Protein AF-A0A382UMV2-F1 (afdb_monomer_lite)

Sequence (45 aa):
HGINSLRVVDASIMPTIPSGNTNSPVVMIAEKAAEMIIQDGRQNG

Organism: NCBI:txid408172

Radius of gyration: 13.15 Å; chains: 1; bounding box: 34×18×33 Å

Foldseek 3Di:
DDDPLDDDFDLVVPPDQPPDDSVVVSVVSVVVVVVVSVVVVVVVD

Structure (mmCIF, N/CA/C/O backbone):
data_AF-A0A382UMV2-F1
#
_entry.id   AF-A0A382UMV2-F1
#
loop_
_atom_site.group_PDB
_atom_site.id
_atom_site.type_symbol
_atom_site.label_atom_id
_atom_site.label_alt_id
_atom_site.label_comp_id
_atom_site.label_asym_id
_atom_site.label_entity_id
_atom_site.label_seq_id
_atom_site.pdbx_PDB_ins_code
_atom_site.Cartn_x
_atom_site.Cartn_y
_atom_site.Cartn_z
_atom_site.occupancy
_atom_site.B_iso_or_equiv
_atom_site.auth_seq_id
_atom_site.auth_comp_id
_atom_site.auth_asym_id
_atom_site.auth_atom_id
_atom_site.pdbx_PDB_model_num
ATOM 1 N N . HIS A 1 1 ? -20.875 -8.056 -2.969 1.00 48.81 1 HIS A N 1
ATOM 2 C CA . HIS A 1 1 ? -19.458 -8.467 -2.997 1.00 48.81 1 HIS A CA 1
ATOM 3 C C . HIS A 1 1 ? -18.617 -7.313 -2.482 1.00 48.81 1 HIS A C 1
ATOM 5 O O . HIS A 1 1 ? -18.800 -6.209 -2.975 1.00 48.81 1 HIS A O 1
ATOM 11 N N . GLY A 1 2 ? -17.773 -7.550 -1.478 1.00 69.00 2 GLY A N 1
ATOM 12 C CA . GLY A 1 2 ? -16.951 -6.522 -0.830 1.00 69.00 2 GLY A CA 1
ATOM 13 C C . GLY A 1 2 ? -16.885 -6.750 0.679 1.00 69.00 2 GLY A C 1
ATOM 14 O O . GLY A 1 2 ? -17.922 -6.930 1.312 1.00 69.00 2 GLY A O 1
ATOM 15 N N . ILE A 1 3 ? -15.672 -6.796 1.229 1.00 79.06 3 ILE A N 1
ATOM 16 C CA . ILE A 1 3 ? -15.429 -6.819 2.675 1.00 79.06 3 ILE A CA 1
ATOM 17 C C . ILE A 1 3 ? -15.259 -5.366 3.114 1.00 79.06 3 ILE A C 1
ATOM 19 O O . ILE A 1 3 ? -14.418 -4.653 2.565 1.00 79.06 3 ILE A O 1
ATOM 23 N N . ASN A 1 4 ? -16.051 -4.928 4.093 1.00 80.94 4 ASN A N 1
ATOM 24 C CA . ASN A 1 4 ? -15.883 -3.602 4.681 1.00 80.94 4 ASN A CA 1
ATOM 25 C C . ASN A 1 4 ? -14.502 -3.502 5.345 1.00 80.94 4 ASN A C 1
ATOM 27 O O . ASN A 1 4 ? -14.069 -4.432 6.023 1.00 80.94 4 ASN A O 1
ATOM 31 N N . SER A 1 5 ? -13.823 -2.372 5.141 1.00 79.81 5 SER A N 1
ATOM 32 C CA . SER A 1 5 ? -12.505 -2.071 5.721 1.00 79.81 5 SER A CA 1
ATOM 33 C C . SER A 1 5 ? -11.328 -2.928 5.223 1.00 79.81 5 SER A C 1
ATOM 35 O O . SER A 1 5 ? -10.259 -2.893 5.830 1.00 79.81 5 SER A O 1
ATOM 37 N N . LEU A 1 6 ? -11.465 -3.651 4.103 1.00 84.56 6 LEU A N 1
ATOM 38 C CA . LEU A 1 6 ? -10.333 -4.296 3.425 1.00 84.56 6 LEU A CA 1
ATOM 39 C C . LEU A 1 6 ? -9.733 -3.357 2.369 1.00 84.56 6 LEU A C 1
ATOM 41 O O . LEU A 1 6 ? -10.446 -2.880 1.488 1.00 84.56 6 LEU A O 1
ATOM 45 N N . ARG A 1 7 ? -8.415 -3.128 2.424 1.00 81.50 7 ARG A N 1
ATOM 46 C CA . ARG A 1 7 ? -7.674 -2.366 1.405 1.00 81.50 7 ARG A CA 1
ATOM 47 C C . ARG A 1 7 ? -6.600 -3.229 0.758 1.00 81.50 7 ARG A C 1
ATOM 49 O O . ARG A 1 7 ? -5.951 -4.015 1.441 1.00 81.50 7 ARG A O 1
ATOM 56 N N . VAL A 1 8 ? -6.410 -3.053 -0.547 1.00 83.25 8 VAL A N 1
ATOM 57 C CA . VAL A 1 8 ? -5.363 -3.716 -1.336 1.00 83.25 8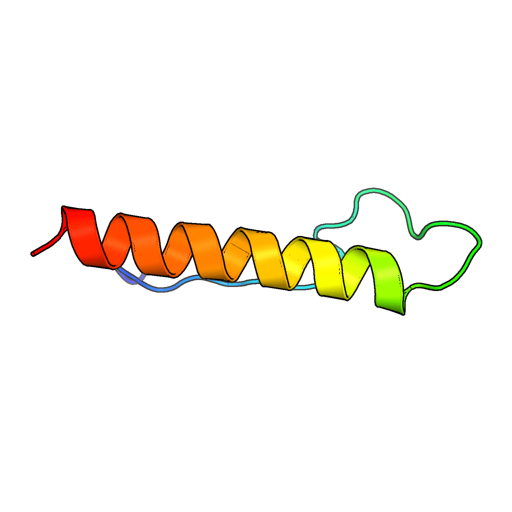 VAL A CA 1
ATOM 58 C C . VAL A 1 8 ? -4.453 -2.641 -1.914 1.00 83.25 8 VAL A C 1
ATOM 60 O O . VAL A 1 8 ? -4.934 -1.660 -2.476 1.00 83.25 8 VAL A O 1
ATOM 63 N N . VAL A 1 9 ? -3.146 -2.829 -1.757 1.00 81.12 9 VAL A N 1
ATOM 64 C CA . VAL A 1 9 ? -2.108 -1.917 -2.242 1.00 81.12 9 VAL A CA 1
ATOM 65 C C . VAL A 1 9 ? -1.073 -2.774 -2.958 1.00 81.12 9 VAL A C 1
ATOM 67 O O . VAL A 1 9 ? -0.463 -3.633 -2.3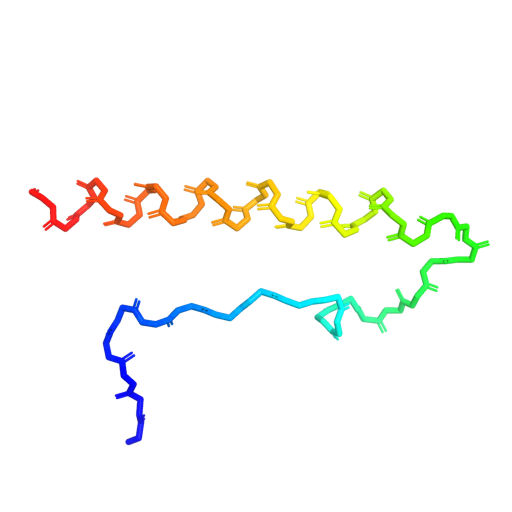29 1.00 81.12 9 VAL A O 1
ATOM 70 N N . ASP A 1 10 ? -0.908 -2.580 -4.265 1.00 80.56 10 ASP A N 1
ATOM 71 C CA . ASP A 1 10 ? 0.018 -3.367 -5.083 1.00 80.56 10 ASP A CA 1
ATOM 72 C C . ASP A 1 10 ? 0.666 -2.509 -6.178 1.00 80.56 10 ASP A C 1
ATOM 74 O O . ASP A 1 10 ? 0.088 -1.529 -6.645 1.00 80.56 10 ASP A O 1
ATOM 78 N N . ALA A 1 11 ? 1.862 -2.905 -6.609 1.00 76.50 11 ALA A N 1
ATOM 79 C CA . ALA A 1 11 ? 2.619 -2.276 -7.684 1.00 76.50 11 ALA A CA 1
ATOM 80 C C . ALA A 1 11 ? 1.880 -2.308 -9.033 1.00 76.50 11 ALA A C 1
ATOM 82 O O . ALA A 1 11 ? 2.092 -1.423 -9.859 1.00 76.50 11 ALA A O 1
ATOM 83 N N . SER A 1 12 ? 0.989 -3.283 -9.254 1.00 76.12 12 SER A N 1
ATOM 84 C CA . SER A 1 12 ? 0.169 -3.377 -10.472 1.00 76.12 12 SER A CA 1
ATOM 85 C C . SER A 1 12 ? -0.778 -2.193 -10.689 1.00 76.12 12 SER A C 1
ATOM 87 O O . SER A 1 12 ? -1.260 -2.006 -11.803 1.00 76.12 12 SER A O 1
ATOM 89 N N . ILE A 1 13 ? -1.012 -1.353 -9.671 1.00 77.62 13 ILE A N 1
ATOM 90 C CA . ILE A 1 13 ? -1.768 -0.108 -9.844 1.00 77.62 13 ILE A CA 1
ATOM 91 C C . ILE A 1 13 ? -1.003 0.944 -10.660 1.00 77.62 13 ILE A C 1
ATOM 93 O O . ILE A 1 13 ? -1.600 1.913 -11.128 1.00 77.62 13 ILE A O 1
ATOM 97 N N . MET A 1 14 ? 0.314 0.778 -10.833 1.00 76.00 14 MET A N 1
ATOM 98 C CA . MET A 1 14 ? 1.108 1.663 -11.676 1.00 76.00 14 MET A CA 1
ATOM 99 C C . MET A 1 14 ? 0.701 1.486 -13.148 1.00 76.00 14 MET A C 1
ATOM 101 O O . MET A 1 14 ? 0.860 0.394 -13.693 1.00 76.00 14 MET A O 1
ATOM 105 N N . PRO A 1 15 ? 0.230 2.547 -13.831 1.00 72.06 15 PRO A N 1
ATOM 106 C CA . PRO A 1 15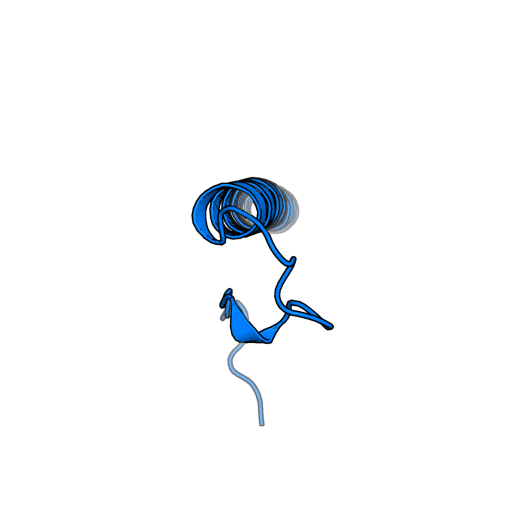 ? -0.271 2.447 -15.206 1.00 72.06 15 PRO A CA 1
ATOM 107 C C . PRO A 1 15 ? 0.826 2.098 -16.222 1.00 72.06 15 PRO A C 1
ATOM 109 O O . PRO A 1 15 ? 0.546 1.558 -17.288 1.00 72.06 15 PRO A O 1
ATOM 112 N N . THR A 1 16 ? 2.081 2.398 -15.891 1.00 77.50 16 THR A N 1
ATOM 113 C CA . THR A 1 16 ? 3.273 2.040 -16.661 1.00 77.50 16 THR A CA 1
ATOM 114 C C . THR A 1 16 ? 4.413 1.763 -15.692 1.00 77.50 16 THR A C 1
ATOM 116 O O . THR A 1 16 ? 4.587 2.528 -14.740 1.00 77.50 16 THR A O 1
ATOM 119 N N . ILE A 1 17 ? 5.226 0.734 -15.944 1.00 71.94 17 ILE A N 1
ATOM 120 C CA . ILE A 1 17 ? 6.468 0.539 -15.187 1.00 71.94 17 ILE A CA 1
ATOM 121 C C . ILE A 1 17 ? 7.440 1.650 -15.606 1.00 71.94 17 ILE A C 1
ATOM 123 O O . ILE A 1 17 ? 7.769 1.739 -16.792 1.00 71.94 17 ILE A O 1
ATOM 127 N N . PRO A 1 18 ? 7.891 2.520 -14.685 1.00 67.69 18 PRO A N 1
ATOM 128 C CA . PRO A 1 18 ? 8.861 3.541 -15.041 1.00 67.69 18 PRO A CA 1
ATOM 129 C C . PRO A 1 18 ? 10.161 2.865 -15.480 1.00 67.69 18 PRO A C 1
ATOM 131 O O . PRO A 1 18 ? 10.602 1.902 -14.859 1.00 67.69 18 PRO A O 1
ATOM 134 N N . SER A 1 19 ? 10.803 3.385 -16.528 1.00 69.38 19 SER A N 1
ATOM 135 C CA . SER A 1 19 ? 12.043 2.844 -17.117 1.00 69.38 19 SER A CA 1
ATOM 136 C C . SER A 1 19 ? 13.288 2.979 -16.214 1.00 69.38 19 SER A C 1
ATOM 138 O O . SER A 1 19 ? 14.414 2.966 -16.705 1.00 69.38 19 SER A O 1
ATOM 140 N N . GLY A 1 20 ? 13.089 3.160 -14.906 1.00 71.44 20 GLY A N 1
ATOM 141 C CA . GLY A 1 20 ? 14.100 3.332 -13.867 1.00 71.44 20 GLY A CA 1
ATOM 142 C C . GLY A 1 20 ? 13.869 2.371 -12.694 1.00 71.44 20 GLY A C 1
ATOM 143 O O . GLY A 1 20 ? 13.467 1.228 -12.885 1.00 71.44 20 GLY A O 1
ATOM 144 N N . ASN A 1 21 ? 14.136 2.816 -11.462 1.00 73.69 21 ASN A N 1
ATOM 145 C CA . ASN A 1 21 ? 14.002 1.977 -10.268 1.00 73.69 21 ASN A CA 1
ATOM 146 C C . ASN A 1 21 ? 12.526 1.781 -9.876 1.00 73.69 21 ASN A C 1
ATOM 148 O O . ASN A 1 21 ? 11.878 2.731 -9.443 1.00 73.69 21 ASN A O 1
ATOM 152 N N . THR A 1 22 ? 12.023 0.547 -9.954 1.00 71.12 22 THR A N 1
ATOM 153 C CA . THR A 1 22 ? 10.663 0.164 -9.531 1.00 71.12 22 THR A CA 1
ATOM 154 C C . THR A 1 22 ? 10.431 0.331 -8.027 1.00 71.12 22 THR A C 1
ATOM 156 O O . THR A 1 22 ? 9.293 0.463 -7.596 1.00 71.12 22 THR A O 1
ATOM 159 N N . ASN A 1 23 ? 11.487 0.363 -7.212 1.00 77.25 23 ASN A N 1
ATOM 160 C CA . ASN A 1 23 ? 11.380 0.494 -5.760 1.00 77.25 23 ASN A CA 1
ATOM 161 C C . ASN A 1 23 ? 10.847 1.874 -5.340 1.00 77.25 23 ASN A C 1
ATOM 163 O O . ASN A 1 23 ? 9.913 1.964 -4.552 1.00 77.25 23 ASN A O 1
ATOM 167 N N . SER A 1 24 ? 11.384 2.958 -5.907 1.00 82.94 24 SER A N 1
ATOM 168 C CA . SER A 1 24 ? 10.971 4.326 -5.562 1.00 82.94 24 SER A CA 1
ATOM 169 C C . SER A 1 24 ? 9.462 4.583 -5.719 1.00 82.94 24 SER A C 1
ATOM 171 O O . SER A 1 24 ? 8.854 5.069 -4.768 1.00 82.94 24 SER A O 1
ATOM 173 N N . PRO A 1 25 ? 8.808 4.249 -6.849 1.00 80.38 25 PRO A N 1
ATOM 174 C CA . PRO A 1 25 ? 7.367 4.432 -6.984 1.00 80.38 25 PRO A CA 1
ATOM 175 C C . PRO A 1 25 ? 6.554 3.473 -6.107 1.00 80.38 25 PRO A C 1
ATOM 177 O O . PRO A 1 25 ? 5.510 3.880 -5.607 1.00 80.38 25 PRO A O 1
ATOM 180 N N . VAL A 1 26 ? 7.033 2.250 -5.846 1.00 85.06 26 VAL A N 1
ATOM 181 C CA . VAL A 1 26 ? 6.372 1.329 -4.902 1.00 85.06 26 VAL A CA 1
ATOM 182 C C . VAL A 1 26 ? 6.364 1.908 -3.490 1.00 85.06 26 VAL A C 1
ATOM 184 O O . VAL A 1 26 ? 5.318 1.913 -2.845 1.00 85.06 26 VAL A O 1
ATOM 187 N N . VAL A 1 27 ? 7.497 2.440 -3.025 1.00 87.06 27 VAL A N 1
ATOM 188 C CA . VAL A 1 27 ? 7.598 3.077 -1.704 1.00 87.06 27 VAL A CA 1
ATOM 189 C C . VAL A 1 27 ? 6.662 4.283 -1.612 1.00 87.06 27 VAL A C 1
ATOM 191 O O . VAL A 1 27 ? 5.897 4.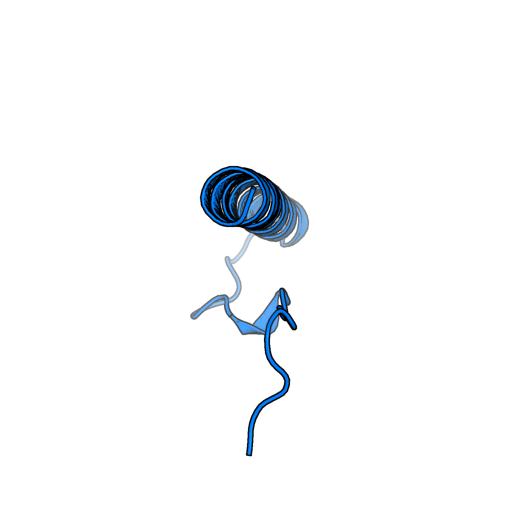370 -0.657 1.00 87.06 27 VAL A O 1
ATOM 194 N N . MET A 1 28 ? 6.620 5.149 -2.632 1.00 86.38 28 MET A N 1
ATOM 195 C CA . MET A 1 28 ? 5.703 6.301 -2.654 1.00 86.38 28 MET A CA 1
ATOM 196 C C . MET A 1 28 ? 4.222 5.886 -2.597 1.00 86.38 28 MET A C 1
ATOM 198 O O . MET A 1 28 ? 3.420 6.514 -1.903 1.00 86.38 28 MET A O 1
ATOM 202 N N . ILE A 1 29 ? 3.840 4.819 -3.308 1.00 86.88 29 ILE A N 1
ATOM 203 C CA . ILE A 1 29 ? 2.471 4.278 -3.270 1.00 86.88 29 ILE A CA 1
ATOM 204 C C . ILE A 1 29 ? 2.153 3.722 -1.879 1.00 86.88 29 ILE A C 1
ATOM 206 O O . ILE A 1 29 ? 1.072 3.984 -1.347 1.00 86.88 29 ILE A O 1
ATOM 210 N N . ALA A 1 30 ? 3.089 2.986 -1.276 1.00 86.56 30 ALA A N 1
ATOM 211 C CA . ALA A 1 30 ? 2.926 2.424 0.060 1.00 86.56 30 ALA A CA 1
ATOM 212 C C . ALA A 1 30 ? 2.774 3.518 1.128 1.00 86.56 30 ALA A C 1
ATOM 214 O O . ALA A 1 30 ? 1.876 3.429 1.967 1.00 86.56 30 ALA A O 1
ATOM 215 N N . GLU A 1 31 ? 3.586 4.577 1.066 1.00 89.81 31 GLU A N 1
ATOM 216 C CA . GLU A 1 31 ? 3.479 5.739 1.956 1.00 89.81 31 GLU A CA 1
ATOM 217 C C . GLU A 1 31 ? 2.107 6.405 1.841 1.00 89.81 31 GLU A C 1
ATOM 219 O O . GLU A 1 31 ? 1.437 6.640 2.851 1.00 89.81 31 GLU A O 1
ATOM 224 N N . LYS A 1 32 ? 1.636 6.641 0.609 1.00 89.12 32 LYS A N 1
ATOM 225 C CA . LYS A 1 32 ? 0.321 7.2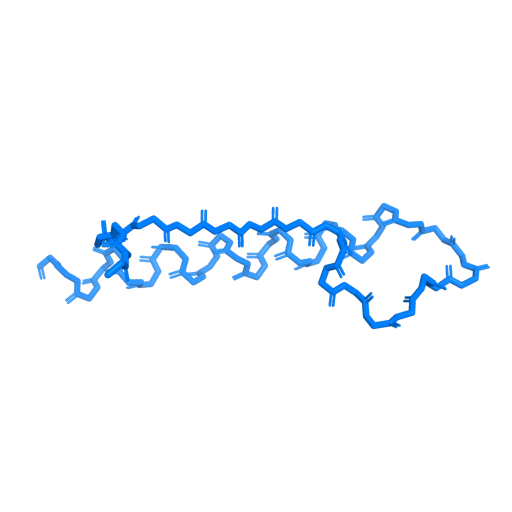49 0.396 1.00 89.12 32 LYS A CA 1
ATOM 226 C C . LYS A 1 32 ? -0.814 6.363 0.904 1.00 89.12 32 LYS A C 1
ATOM 228 O O . LYS A 1 32 ? -1.768 6.861 1.503 1.00 89.12 32 LYS A O 1
ATOM 233 N N . ALA A 1 33 ? -0.719 5.055 0.690 1.00 89.00 33 ALA A N 1
ATOM 234 C CA . ALA A 1 33 ? -1.721 4.117 1.169 1.00 89.00 33 ALA A CA 1
ATOM 235 C C . ALA A 1 33 ? -1.752 4.036 2.702 1.00 89.00 33 ALA A C 1
ATOM 237 O O . ALA A 1 33 ? -2.835 3.979 3.281 1.00 89.00 33 ALA A O 1
ATOM 238 N N . ALA A 1 34 ? -0.594 4.087 3.365 1.00 89.00 34 ALA A N 1
ATOM 239 C CA . ALA A 1 34 ? -0.517 4.137 4.822 1.00 89.00 34 ALA A CA 1
ATOM 240 C C . ALA A 1 34 ? -1.188 5.402 5.383 1.00 89.00 34 ALA A C 1
ATOM 242 O O . ALA A 1 34 ? -1.967 5.309 6.332 1.00 89.00 34 ALA A O 1
ATOM 243 N N . GLU A 1 35 ? -0.961 6.565 4.760 1.00 91.19 35 GLU A N 1
ATOM 244 C CA . GLU A 1 35 ? -1.636 7.818 5.123 1.00 91.19 35 GLU A CA 1
ATOM 245 C C . GLU A 1 35 ? -3.165 7.686 5.015 1.00 91.19 35 GLU A C 1
ATOM 247 O O . GLU A 1 35 ? -3.888 8.038 5.948 1.00 91.19 35 GLU A O 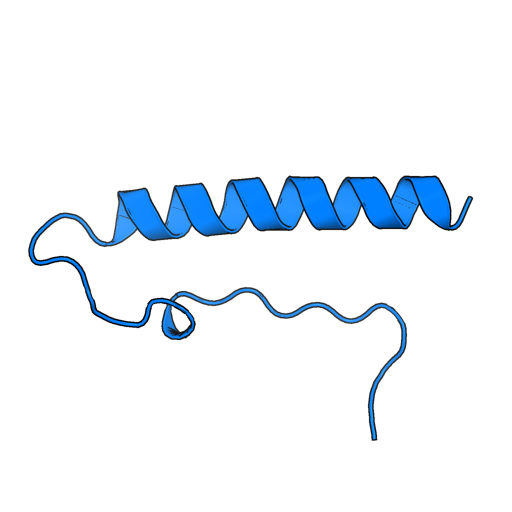1
ATOM 252 N N . MET A 1 36 ? -3.664 7.113 3.916 1.00 89.88 36 MET A N 1
ATOM 253 C CA . MET A 1 36 ? -5.097 6.862 3.728 1.00 89.88 36 MET A CA 1
ATOM 254 C C . MET A 1 36 ? -5.652 5.868 4.760 1.00 89.88 36 MET A C 1
ATOM 256 O O . MET A 1 36 ? -6.738 6.077 5.297 1.00 89.88 36 MET A O 1
ATOM 260 N N . ILE A 1 37 ? -4.907 4.803 5.081 1.00 88.38 37 ILE A N 1
ATOM 261 C CA . ILE A 1 37 ? -5.290 3.820 6.109 1.00 88.38 37 ILE A CA 1
ATOM 262 C C . ILE A 1 37 ? -5.481 4.492 7.466 1.00 88.38 37 ILE A C 1
ATOM 264 O O . ILE A 1 37 ? -6.513 4.303 8.113 1.00 88.38 37 ILE A O 1
ATOM 268 N N . ILE A 1 38 ? -4.505 5.305 7.868 1.00 88.81 38 ILE A N 1
ATOM 269 C CA . ILE A 1 38 ? -4.544 6.054 9.123 1.00 88.81 38 ILE A CA 1
ATOM 270 C C . ILE A 1 38 ? -5.709 7.047 9.120 1.00 88.81 38 ILE A C 1
ATOM 272 O O . ILE A 1 38 ? -6.400 7.170 10.132 1.00 88.81 38 ILE A O 1
ATOM 276 N N . GLN A 1 39 ? -5.945 7.739 8.002 1.00 87.69 39 GLN A N 1
ATOM 277 C CA . GLN A 1 39 ? -7.004 8.736 7.907 1.00 87.69 39 GLN A CA 1
ATOM 278 C C . GLN A 1 39 ? -8.397 8.122 8.068 1.00 87.69 39 GLN A C 1
ATOM 280 O O . GLN A 1 39 ? -9.143 8.604 8.921 1.00 87.69 39 GLN A O 1
ATOM 285 N N . ASP A 1 40 ? -8.758 7.048 7.351 1.00 83.56 40 ASP A N 1
ATOM 286 C CA . ASP A 1 40 ? -10.085 6.453 7.594 1.00 83.56 40 ASP A CA 1
ATOM 287 C C . ASP A 1 40 ? -10.149 5.814 8.991 1.00 83.56 40 ASP A C 1
ATOM 289 O O . ASP A 1 40 ? -11.212 5.795 9.602 1.00 83.56 40 ASP A O 1
ATOM 293 N N . GLY A 1 41 ? -9.032 5.313 9.537 1.00 80.44 41 GLY A N 1
ATOM 294 C CA . GLY A 1 41 ? -8.985 4.821 10.918 1.00 80.44 41 GLY A CA 1
ATOM 295 C C . GLY A 1 41 ? -9.346 5.899 11.949 1.00 80.44 41 GLY A C 1
ATOM 296 O O . GLY A 1 41 ? -10.010 5.602 12.936 1.00 80.44 41 GLY A O 1
ATOM 297 N N . ARG A 1 42 ? -8.966 7.158 11.694 1.00 79.81 42 ARG A N 1
ATOM 298 C CA . ARG A 1 42 ? -9.351 8.323 12.510 1.00 79.81 42 ARG A CA 1
ATOM 299 C C . ARG A 1 42 ? -10.781 8.797 12.255 1.00 79.81 42 ARG A C 1
ATOM 301 O O . ARG A 1 42 ? -11.396 9.323 13.168 1.00 79.81 42 ARG A O 1
ATOM 308 N N . GLN A 1 43 ? -11.294 8.656 11.032 1.00 67.06 43 GLN A N 1
ATOM 309 C CA . GLN A 1 43 ? -12.660 9.071 10.678 1.00 67.06 43 GLN A CA 1
ATOM 310 C C . GLN A 1 43 ? -13.741 8.092 11.160 1.00 67.06 43 GLN A C 1
ATOM 312 O O . GLN A 1 43 ? -14.900 8.479 11.265 1.00 67.06 43 GLN A O 1
ATOM 317 N N . ASN A 1 44 ? -13.367 6.843 11.447 1.00 57.88 44 ASN A N 1
ATOM 318 C CA . ASN A 1 44 ? -14.265 5.798 11.946 1.00 57.88 44 ASN A CA 1
ATOM 319 C C . ASN A 1 44 ? -14.213 5.620 13.482 1.00 57.88 44 ASN A C 1
ATOM 321 O O . ASN A 1 44 ? -14.752 4.632 13.985 1.00 57.88 44 ASN A O 1
ATOM 325 N N . GLY A 1 45 ? -13.533 6.523 14.201 1.00 53.38 45 GLY A N 1
ATOM 326 C CA . GLY A 1 45 ? -13.395 6.530 15.664 1.00 53.38 45 GLY A CA 1
ATOM 327 C C . GLY A 1 45 ? -14.235 7.602 16.342 1.00 53.38 45 GLY A C 1
ATOM 328 O O . GLY A 1 45 ? -14.442 8.667 15.720 1.00 53.38 45 GLY A O 1
#

InterPro domains:
  IPR007867 Glucose-methanol-choline oxidoreductase, C-terminal [PF05199] (1-30)
  IPR012132 Glucose-methanol-choline oxidoreductase [PTHR11552] (1-42)
  IPR036188 FAD/NAD(P)-binding domain superfamily [G3DSA:3.50.50.60] (1-37)
  IPR036188 FAD/NAD(P)-binding domain superfamily [SSF51905] (1-40)

Secondary structure (DSSP, 8-state):
---TT-----GGG-SS--SS-SHHHHHHHHHHHHHHHHHHHHHT-

pLDDT: mean 78.83, std 9.52, range [48.81, 91.19]